Protein AF-X1B4U5-F1 (afdb_monomer_lite)

Secondary structure (DSSP, 8-state):
--GGGHHHHHHTTSS--S-EEEEEPPP-TTSEEE-TT--TTHHHHHHH-S-EEEEE-TTS----SS-EEEGGG-SEEEE---PPPP--PPPP-HHHHHHHHHHHTTPPTT-EE---SSHHHHHHHHHTTT--SBEE--S---HHHHHHHHTT-B------

Radius of gyration: 18.74 Å; chains: 1; bounding box: 43×40×47 Å

InterPro domains:
  IPR003702 Acetyl-CoA hydrolase/transferase, N-terminal [PF02550] (2-84)
  IPR037171 NagB/RpiA transferase-like [SSF100950] (2-123)
  IPR046433 Acetyl-CoA hydrolase/transferase [PTHR21432] (3-155)

pLDDT: mean 93.91, std 8.13, range [33.81, 98.81]

Structure (mmCIF, N/CA/C/O backbone):
data_AF-X1B4U5-F1
#
_entry.id   AF-X1B4U5-F1
#
loop_
_atom_site.group_PDB
_atom_site.id
_atom_site.type_symbol
_atom_site.label_atom_id
_atom_site.label_alt_id
_atom_site.label_comp_id
_atom_site.label_asym_id
_atom_site.label_entity_id
_atom_site.label_seq_id
_atom_site.pdbx_PDB_ins_code
_atom_site.Cartn_x
_atom_site.Cartn_y
_atom_site.Cartn_z
_atom_site.occupancy
_atom_site.B_iso_or_equiv
_atom_site.auth_seq_id
_atom_site.auth_comp_id
_atom_site.auth_asym_id
_atom_site.auth_atom_id
_atom_site.pdbx_PDB_model_num
ATOM 1 N N . MET A 1 1 ? -14.897 8.793 -15.140 1.00 78.38 1 MET A N 1
ATOM 2 C CA . MET A 1 1 ? -13.876 7.733 -15.172 1.00 78.38 1 MET A CA 1
ATOM 3 C C . MET A 1 1 ? -13.648 7.316 -13.740 1.00 78.38 1 MET A C 1
ATOM 5 O O . MET A 1 1 ? -13.372 8.199 -12.936 1.00 78.38 1 MET A O 1
ATOM 9 N N . LEU A 1 2 ? -13.879 6.049 -13.410 1.00 91.19 2 LEU A N 1
ATOM 10 C CA . LEU A 1 2 ? -13.572 5.515 -12.084 1.00 91.19 2 LEU A CA 1
ATOM 11 C C . LEU A 1 2 ? -12.093 5.123 -12.035 1.00 91.19 2 LEU A C 1
ATOM 13 O O . LEU A 1 2 ? -11.509 4.826 -13.077 1.00 91.19 2 LEU A O 1
ATOM 17 N N . LEU A 1 3 ? -11.492 5.108 -10.842 1.00 90.69 3 LEU A N 1
ATOM 18 C CA . LEU A 1 3 ? -10.090 4.708 -10.673 1.00 90.69 3 LEU A CA 1
ATOM 19 C C . LEU A 1 3 ? -9.853 3.284 -11.203 1.00 90.69 3 LEU A C 1
ATOM 21 O O . LEU A 1 3 ? -8.893 3.041 -11.927 1.00 90.69 3 LEU A O 1
ATOM 25 N N . SER A 1 4 ? -10.799 2.379 -10.944 1.00 92.88 4 SER A N 1
ATOM 26 C CA . SER A 1 4 ? -10.781 0.990 -11.415 1.00 92.88 4 SER A CA 1
ATOM 27 C C . SER A 1 4 ? -10.827 0.835 -12.939 1.00 92.88 4 SER A C 1
ATOM 29 O O . SER A 1 4 ? -10.466 -0.220 -13.450 1.00 92.88 4 SER A O 1
ATOM 31 N N . ASP A 1 5 ? -11.276 1.854 -13.678 1.00 92.94 5 ASP A N 1
ATOM 32 C CA . ASP A 1 5 ? -11.343 1.793 -15.142 1.00 92.94 5 ASP A CA 1
ATOM 33 C C . ASP A 1 5 ? -9.995 2.130 -15.796 1.00 92.94 5 ASP A C 1
ATOM 35 O O . ASP A 1 5 ? -9.773 1.782 -16.959 1.00 92.94 5 ASP A O 1
ATOM 39 N N . ILE A 1 6 ? -9.115 2.836 -15.070 1.00 91.94 6 ILE A N 1
ATOM 40 C CA . ILE A 1 6 ? -7.856 3.387 -15.585 1.00 91.94 6 ILE A CA 1
ATOM 41 C C . ILE A 1 6 ? -6.944 2.305 -16.183 1.00 91.94 6 ILE A C 1
ATOM 43 O O . ILE A 1 6 ? -6.544 2.485 -17.336 1.00 91.94 6 ILE A O 1
ATOM 47 N N . PRO A 1 7 ? -6.670 1.171 -15.501 1.00 91.31 7 PRO A N 1
ATOM 48 C CA . PRO A 1 7 ? -5.839 0.106 -16.069 1.00 91.31 7 PRO A CA 1
ATOM 49 C C . PRO A 1 7 ? -6.366 -0.377 -17.426 1.00 91.31 7 PRO A C 1
ATOM 51 O O . PRO A 1 7 ? -5.633 -0.439 -18.410 1.00 91.31 7 PRO A O 1
ATOM 54 N N . GLY A 1 8 ? -7.684 -0.567 -17.533 1.00 91.81 8 GLY A N 1
ATOM 55 C CA . GLY A 1 8 ? -8.311 -1.008 -18.774 1.00 91.81 8 GLY A CA 1
ATOM 56 C C . GLY A 1 8 ? -8.157 -0.020 -19.939 1.00 91.81 8 GLY A C 1
ATOM 57 O O . GLY A 1 8 ? -8.143 -0.444 -21.094 1.00 91.81 8 GLY A O 1
ATOM 58 N N . PHE A 1 9 ? -8.049 1.291 -19.688 1.00 92.44 9 PHE A N 1
ATOM 59 C CA . PHE A 1 9 ? -7.783 2.265 -20.756 1.00 92.44 9 PHE A CA 1
ATOM 60 C C . PHE A 1 9 ? -6.367 2.132 -21.326 1.00 92.44 9 PHE A C 1
ATOM 62 O O . PHE A 1 9 ? -6.186 2.306 -22.535 1.00 92.44 9 PHE A O 1
ATOM 69 N N . PHE A 1 10 ? -5.391 1.804 -20.481 1.00 90.06 10 PHE A N 1
ATOM 70 C CA . PHE A 1 10 ? -4.014 1.538 -20.887 1.00 90.06 10 PHE A CA 1
ATOM 71 C C . PHE A 1 10 ? -3.911 0.229 -21.673 1.00 90.06 10 PHE A C 1
ATOM 73 O O . PHE A 1 10 ? -3.452 0.232 -22.814 1.00 90.06 10 PHE A O 1
ATOM 80 N N . GLU A 1 11 ? -4.451 -0.862 -21.128 1.00 87.25 11 GLU A N 1
ATOM 81 C CA . GLU A 1 11 ? -4.419 -2.198 -21.744 1.00 87.25 11 GLU A CA 1
ATOM 82 C C . GLU A 1 11 ? -5.090 -2.241 -23.124 1.00 87.25 11 GLU A C 1
ATOM 84 O O . GLU A 1 11 ? -4.633 -2.926 -24.038 1.00 87.25 11 GLU A O 1
ATOM 89 N N . ARG A 1 12 ? -6.181 -1.483 -23.309 1.00 91.75 12 ARG A N 1
ATOM 90 C CA . ARG A 1 12 ? -6.897 -1.395 -24.594 1.00 91.75 12 ARG A CA 1
ATOM 91 C C . ARG A 1 12 ? -6.267 -0.409 -25.583 1.00 91.75 12 ARG A C 1
ATOM 93 O O . ARG A 1 12 ? -6.839 -0.185 -26.649 1.00 91.75 12 ARG A O 1
ATOM 100 N N . GLY A 1 13 ? -5.146 0.226 -25.234 1.00 86.06 13 GLY A N 1
ATOM 101 C CA . GLY A 1 13 ? -4.477 1.228 -26.067 1.00 86.06 13 GLY A CA 1
ATOM 102 C C . GLY A 1 13 ? -5.284 2.516 -26.267 1.00 86.06 13 GLY A C 1
ATOM 103 O O . GLY A 1 13 ? -5.018 3.277 -27.195 1.00 86.06 13 GLY A O 1
ATOM 104 N N . GLN A 1 14 ? -6.287 2.772 -25.420 1.00 91.81 14 GLN A N 1
ATOM 105 C CA . GLN A 1 14 ? -7.091 4.000 -25.467 1.00 91.81 14 GLN A CA 1
ATOM 106 C C . GLN A 1 14 ? -6.328 5.187 -24.871 1.00 91.81 14 GLN A C 1
ATOM 108 O O . GLN A 1 14 ? -6.593 6.337 -25.222 1.00 91.81 14 GLN A O 1
ATOM 113 N N . MET A 1 15 ? -5.373 4.901 -23.986 1.00 89.81 15 MET A N 1
ATOM 114 C CA . MET A 1 15 ? -4.411 5.852 -23.450 1.00 89.81 15 MET A CA 1
ATOM 115 C C . MET A 1 15 ? -3.006 5.315 -23.697 1.00 89.81 15 MET A C 1
ATOM 117 O O . MET A 1 15 ? -2.609 4.304 -23.131 1.00 89.81 15 MET A O 1
ATOM 121 N N . HIS A 1 16 ? -2.262 5.984 -24.572 1.00 91.81 16 HIS A N 1
ATOM 122 C CA . HIS A 1 16 ? -0.895 5.599 -24.889 1.00 91.81 16 HIS A CA 1
ATOM 123 C C . HIS A 1 16 ? 0.086 6.176 -23.860 1.00 91.81 16 HIS A C 1
ATOM 125 O O . HIS A 1 16 ? 0.088 7.385 -23.616 1.00 91.81 16 HIS A O 1
ATOM 131 N N . VAL A 1 17 ? 0.941 5.318 -23.300 1.00 94.50 17 VAL A N 1
ATOM 132 C CA . VAL A 1 17 ? 2.030 5.709 -22.401 1.00 94.50 17 VAL A CA 1
ATOM 133 C C . VAL A 1 17 ? 3.352 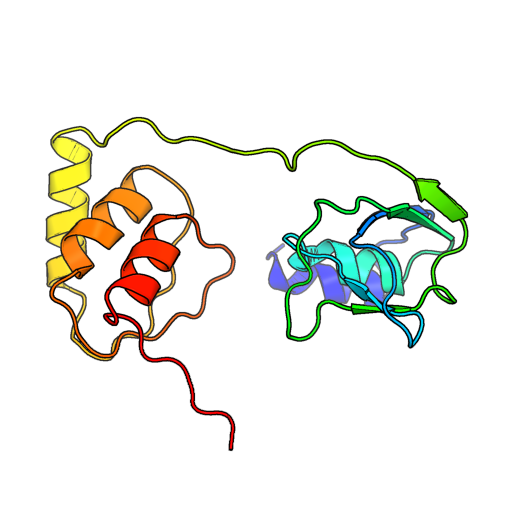5.473 -23.113 1.00 94.50 17 VAL A C 1
ATOM 135 O O . VAL A 1 17 ? 3.774 4.342 -23.322 1.00 94.50 17 VAL A O 1
ATOM 138 N N . LYS A 1 18 ? 4.038 6.559 -23.462 1.00 96.44 18 LYS A N 1
ATOM 139 C CA . LYS A 1 18 ? 5.374 6.454 -24.049 1.00 96.44 18 LYS A CA 1
ATOM 140 C C . LYS A 1 18 ? 6.437 6.113 -23.007 1.00 96.44 18 LYS A C 1
ATOM 142 O O . LYS A 1 18 ? 7.359 5.358 -23.282 1.00 96.44 18 LYS A O 1
ATOM 147 N N . THR A 1 19 ? 6.349 6.718 -21.826 1.00 97.69 19 THR A N 1
ATOM 148 C CA . THR A 1 19 ? 7.346 6.525 -20.772 1.00 97.69 19 THR A CA 1
ATOM 149 C C . THR A 1 19 ? 6.682 6.490 -19.407 1.00 97.69 19 THR A C 1
ATOM 151 O O . THR A 1 19 ? 5.917 7.398 -19.080 1.00 97.69 19 THR A O 1
ATOM 154 N N . ALA A 1 20 ? 7.003 5.469 -18.617 1.00 97.88 20 ALA A N 1
ATOM 155 C CA . ALA A 1 20 ? 6.632 5.357 -17.215 1.00 97.88 20 ALA A CA 1
ATOM 156 C C . ALA A 1 20 ? 7.823 5.750 -16.336 1.00 97.88 20 ALA A C 1
ATOM 158 O O . ALA A 1 20 ? 8.929 5.247 -16.524 1.00 97.88 20 ALA A O 1
ATOM 159 N N . LEU A 1 21 ? 7.591 6.647 -15.377 1.00 98.06 21 LEU A N 1
ATOM 160 C CA . LEU A 1 21 ? 8.553 6.971 -14.326 1.00 98.06 21 LEU A CA 1
ATOM 161 C C . LEU A 1 21 ? 8.013 6.399 -13.020 1.00 98.06 21 LEU A C 1
ATOM 163 O O . LEU A 1 21 ? 6.939 6.802 -12.576 1.00 98.06 21 LEU A O 1
ATOM 167 N N . ILE A 1 22 ? 8.739 5.455 -12.434 1.00 98.19 22 ILE A N 1
ATOM 168 C CA . ILE A 1 22 ? 8.322 4.746 -11.221 1.00 98.19 22 ILE A CA 1
ATOM 169 C C . ILE A 1 22 ? 9.425 4.806 -10.167 1.00 98.19 22 ILE A C 1
ATOM 171 O O . ILE A 1 22 ? 10.599 4.943 -10.501 1.00 98.19 22 ILE A O 1
ATOM 175 N N . GLN A 1 23 ? 9.054 4.673 -8.897 1.00 98.44 23 GLN A N 1
ATOM 176 C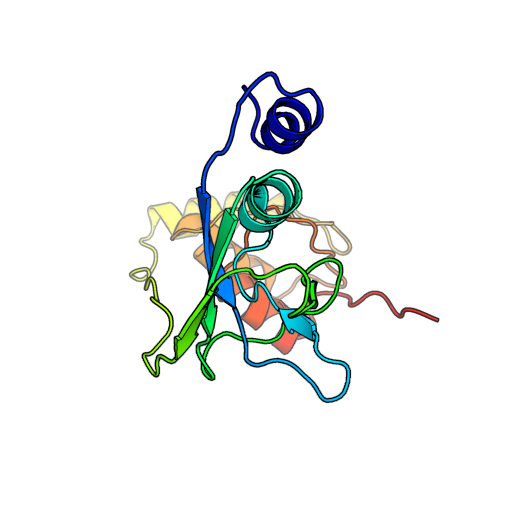 CA . GLN A 1 23 ? 9.996 4.466 -7.799 1.00 98.44 23 GLN A CA 1
ATOM 177 C C . GLN A 1 23 ? 9.767 3.069 -7.225 1.00 98.44 23 GLN A C 1
ATOM 179 O O . GLN A 1 23 ? 8.624 2.679 -6.991 1.00 98.44 23 GLN A O 1
ATOM 184 N N . VAL A 1 24 ? 10.840 2.308 -7.025 1.00 98.75 24 VAL A N 1
ATOM 185 C CA . VAL A 1 24 ? 10.779 0.904 -6.602 1.00 98.75 24 VAL A CA 1
ATOM 186 C C . VAL A 1 24 ? 11.828 0.591 -5.536 1.00 98.75 24 VAL A C 1
ATOM 188 O O . VAL A 1 24 ? 12.824 1.302 -5.384 1.00 98.75 24 VAL A O 1
ATOM 191 N N . SER A 1 25 ? 11.624 -0.501 -4.800 1.00 98.69 25 SER A N 1
ATOM 192 C CA . SER A 1 25 ? 12.655 -1.084 -3.936 1.00 98.69 25 SER A CA 1
ATOM 193 C C . SER A 1 25 ? 13.816 -1.651 -4.767 1.00 98.69 25 SER A C 1
ATOM 195 O O . SER A 1 25 ? 13.619 -1.987 -5.937 1.00 98.69 25 SER A O 1
ATOM 197 N N . PRO A 1 26 ? 14.997 -1.893 -4.169 1.00 98.62 26 PRO A N 1
ATOM 198 C CA . PRO A 1 26 ? 16.041 -2.694 -4.797 1.00 98.62 26 PRO A CA 1
ATOM 199 C C . PRO A 1 26 ? 15.531 -4.081 -5.214 1.00 98.62 26 PRO A C 1
ATOM 201 O O . PRO A 1 26 ? 14.608 -4.609 -4.569 1.00 98.62 26 PRO A O 1
ATOM 204 N N . P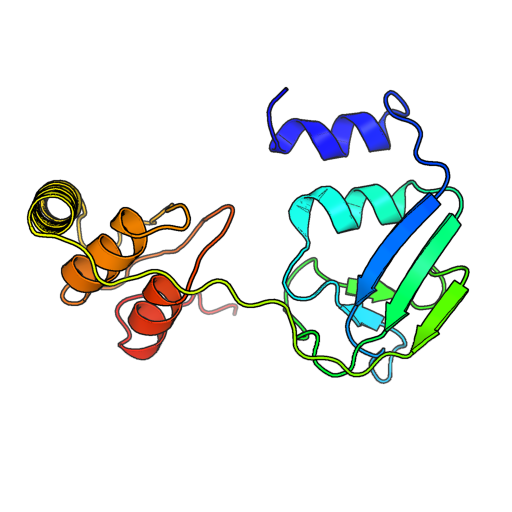RO A 1 27 ? 16.121 -4.680 -6.265 1.00 98.50 27 PRO A N 1
ATOM 205 C CA . PRO A 1 27 ? 15.780 -6.031 -6.669 1.00 98.50 27 PRO A CA 1
ATOM 206 C C . PRO A 1 27 ? 16.204 -7.037 -5.599 1.00 98.50 27 PRO A C 1
ATOM 208 O O . PRO A 1 27 ? 17.228 -6.870 -4.931 1.00 98.50 27 PRO A O 1
ATOM 211 N N . ASP A 1 28 ? 15.425 -8.102 -5.450 1.00 98.25 28 ASP A N 1
ATOM 212 C CA . ASP A 1 28 ? 15.829 -9.259 -4.657 1.00 98.25 28 ASP A CA 1
ATOM 213 C C . ASP A 1 28 ? 16.812 -10.167 -5.424 1.00 98.25 28 ASP A C 1
ATOM 215 O O . ASP A 1 28 ? 17.242 -9.876 -6.542 1.00 98.25 28 ASP A O 1
ATOM 219 N N . GLN A 1 29 ? 17.166 -11.307 -4.822 1.00 98.06 29 GLN A N 1
ATOM 220 C CA . GLN A 1 29 ? 18.062 -12.299 -5.431 1.00 98.06 29 GLN A CA 1
ATOM 221 C C . GLN A 1 29 ? 17.541 -12.898 -6.750 1.00 98.06 29 GLN A C 1
ATOM 223 O O . GLN A 1 29 ? 18.313 -13.515 -7.480 1.00 98.06 29 GLN A O 1
ATOM 228 N N . PHE A 1 30 ? 16.249 -12.744 -7.043 1.00 98.25 30 PHE A N 1
ATOM 229 C CA . PHE A 1 30 ? 15.608 -13.220 -8.264 1.00 98.25 30 PHE A CA 1
ATOM 230 C C . PHE A 1 30 ? 15.414 -12.100 -9.292 1.00 98.25 30 PHE A C 1
ATOM 232 O O . PHE A 1 30 ? 14.836 -12.353 -10.342 1.00 98.25 30 PHE A O 1
ATOM 239 N N . GLY A 1 31 ? 15.899 -10.885 -9.014 1.00 98.31 31 GLY A N 1
ATOM 240 C CA . GLY A 1 31 ? 15.807 -9.748 -9.926 1.00 98.31 31 GLY A CA 1
ATOM 241 C C . GLY A 1 31 ? 14.490 -8.974 -9.845 1.00 98.31 31 GLY A C 1
ATOM 242 O O . GLY A 1 31 ? 14.244 -8.140 -10.713 1.00 98.31 31 GLY A O 1
ATOM 243 N N . PHE A 1 32 ? 13.649 -9.210 -8.830 1.00 98.69 32 PHE A N 1
ATOM 244 C CA . PHE A 1 32 ? 12.368 -8.511 -8.683 1.00 98.69 32 PHE A CA 1
ATOM 245 C C . PHE A 1 32 ? 12.470 -7.308 -7.753 1.00 98.69 32 PHE A C 1
ATOM 247 O O . PHE A 1 32 ? 12.745 -7.454 -6.558 1.00 98.69 32 PHE A O 1
ATOM 254 N N . CYS A 1 33 ? 12.146 -6.131 -8.270 1.00 98.69 33 CYS A N 1
ATOM 255 C CA . CYS A 1 33 ? 11.865 -4.928 -7.491 1.00 98.69 33 CYS A CA 1
ATOM 256 C C . CYS A 1 33 ? 10.407 -4.938 -7.005 1.00 98.69 33 CYS A C 1
ATOM 258 O O . CYS A 1 33 ? 9.587 -5.702 -7.513 1.00 98.69 33 CYS A O 1
ATOM 260 N N . SER A 1 34 ? 10.074 -4.091 -6.029 1.00 9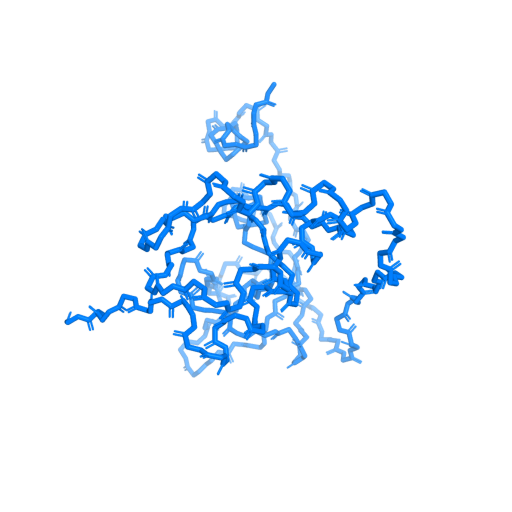8.62 34 SER A N 1
ATOM 261 C CA . SER A 1 34 ? 8.690 -3.861 -5.591 1.00 98.62 34 SER A CA 1
ATOM 262 C C . SER A 1 34 ? 8.282 -2.408 -5.804 1.00 98.62 34 SER A C 1
ATOM 264 O O . SER A 1 34 ? 9.061 -1.511 -5.492 1.00 98.62 34 SER A O 1
ATOM 266 N N . TYR A 1 35 ? 7.054 -2.174 -6.273 1.00 98.50 35 TYR A N 1
ATOM 267 C CA . TYR A 1 35 ? 6.429 -0.845 -6.349 1.00 98.50 35 TYR A CA 1
ATOM 268 C C . TYR A 1 35 ? 6.173 -0.216 -4.964 1.00 98.50 35 TYR A C 1
ATOM 270 O O . TYR A 1 35 ? 5.845 0.965 -4.855 1.00 98.50 35 TYR A O 1
ATOM 278 N N . GLY A 1 36 ? 6.312 -1.002 -3.893 1.00 97.81 36 GLY A N 1
ATOM 279 C CA . GLY A 1 36 ? 6.211 -0.544 -2.516 1.00 97.81 36 GLY A CA 1
ATOM 280 C C . GLY A 1 36 ? 4.852 0.045 -2.178 1.00 97.81 36 GLY A C 1
ATOM 281 O O . GLY A 1 36 ? 3.844 -0.659 -2.237 1.00 97.81 36 GLY A O 1
ATOM 282 N N . ILE A 1 37 ? 4.826 1.316 -1.778 1.00 96.44 37 ILE A N 1
ATOM 283 C CA . ILE A 1 37 ? 3.599 1.978 -1.311 1.00 96.44 37 ILE A CA 1
ATOM 284 C C . ILE A 1 37 ? 2.612 2.314 -2.436 1.00 96.44 37 ILE A C 1
ATOM 286 O O . ILE A 1 37 ? 1.496 2.722 -2.132 1.00 96.44 37 ILE A O 1
ATOM 290 N N . ASN A 1 38 ? 3.007 2.177 -3.710 1.00 95.62 38 ASN A N 1
ATOM 291 C CA . ASN A 1 38 ? 2.196 2.642 -4.829 1.00 95.62 38 ASN A CA 1
ATOM 292 C C . ASN A 1 38 ? 2.064 1.615 -5.958 1.00 95.62 38 ASN A C 1
ATOM 294 O O . ASN A 1 38 ? 2.834 1.630 -6.914 1.00 95.62 38 ASN A O 1
ATOM 298 N N . VAL A 1 39 ? 1.075 0.727 -5.851 1.00 96.19 39 VAL A N 1
ATOM 299 C CA . VAL A 1 39 ? 0.763 -0.267 -6.897 1.00 96.19 39 VAL A CA 1
ATOM 300 C C . VAL A 1 39 ? -0.259 0.274 -7.899 1.00 96.19 39 VAL A C 1
ATOM 302 O O . VAL A 1 39 ? -0.084 0.092 -9.101 1.00 96.19 39 VAL A O 1
ATOM 305 N N . ASP A 1 40 ? -1.286 0.949 -7.378 1.00 92.19 40 ASP A N 1
ATOM 306 C CA . ASP A 1 40 ? -2.463 1.514 -8.049 1.00 92.19 40 ASP A CA 1
ATOM 307 C C . ASP A 1 40 ? -2.451 1.556 -9.596 1.00 92.19 40 ASP A C 1
ATOM 309 O O . ASP A 1 40 ? -2.721 0.562 -10.267 1.00 92.19 40 ASP A O 1
ATOM 313 N N . ILE A 1 41 ? -2.191 2.721 -10.176 1.00 92.75 41 ILE A N 1
ATOM 314 C CA . ILE A 1 41 ? -2.007 2.962 -11.597 1.00 92.75 41 ILE A CA 1
ATOM 315 C C . ILE A 1 41 ? -0.538 2.804 -11.996 1.00 92.75 41 ILE A C 1
ATOM 317 O O . ILE A 1 41 ? -0.255 2.644 -13.180 1.00 92.75 41 ILE A O 1
ATOM 321 N N . ALA A 1 42 ? 0.400 2.856 -11.043 1.00 95.19 42 ALA A N 1
ATOM 322 C CA . ALA A 1 42 ? 1.830 2.792 -11.337 1.00 95.19 42 ALA A CA 1
ATOM 323 C C . ALA A 1 42 ? 2.220 1.486 -12.034 1.00 95.19 42 ALA A C 1
ATOM 325 O O . ALA A 1 42 ? 2.944 1.515 -13.033 1.00 95.19 42 ALA A O 1
ATOM 326 N N . LYS A 1 43 ? 1.701 0.356 -11.546 1.00 95.88 43 LYS A N 1
ATOM 327 C CA . LYS A 1 43 ? 1.947 -0.950 -12.149 1.00 95.88 43 LYS A CA 1
ATOM 328 C C . LYS A 1 43 ? 1.395 -1.059 -13.581 1.00 95.88 43 LYS A C 1
ATOM 330 O O . LYS A 1 43 ? 2.202 -1.266 -14.485 1.00 95.88 43 LYS A O 1
ATOM 335 N N . PRO A 1 44 ? 0.088 -0.858 -13.843 1.00 94.88 44 PRO A N 1
ATOM 336 C CA . PRO A 1 44 ? -0.447 -1.004 -15.198 1.00 94.88 44 PRO A CA 1
ATOM 337 C C . PRO A 1 44 ? 0.155 0.004 -16.185 1.00 94.88 44 PRO A C 1
ATOM 339 O O . PRO A 1 44 ? 0.315 -0.312 -17.358 1.00 94.88 44 PRO A O 1
ATOM 342 N N . ILE A 1 45 ? 0.540 1.205 -15.731 1.00 94.75 45 ILE A N 1
ATOM 343 C CA . ILE A 1 45 ? 1.264 2.175 -16.568 1.00 94.75 45 ILE A CA 1
ATOM 344 C C . ILE A 1 45 ? 2.643 1.640 -16.967 1.00 94.75 45 ILE A C 1
ATOM 346 O O . ILE A 1 45 ? 3.027 1.794 -18.123 1.00 94.75 45 ILE A O 1
ATOM 350 N N . ALA A 1 46 ? 3.384 1.031 -16.038 1.00 97.06 46 ALA A N 1
ATOM 351 C CA . ALA A 1 46 ? 4.689 0.446 -16.330 1.00 97.06 46 ALA A CA 1
ATOM 352 C C . ALA A 1 46 ? 4.584 -0.760 -17.280 1.00 97.06 46 ALA A C 1
ATOM 354 O O . ALA A 1 46 ? 5.406 -0.883 -18.178 1.00 97.06 46 ALA A O 1
ATOM 355 N N . GLU A 1 47 ? 3.553 -1.597 -17.139 1.00 94.81 47 GLU A N 1
ATOM 356 C CA . GLU A 1 47 ? 3.355 -2.791 -17.978 1.00 94.81 47 GLU A CA 1
ATOM 357 C C . GLU A 1 47 ? 3.039 -2.473 -19.448 1.00 94.81 47 GLU A C 1
ATOM 359 O O . GLU A 1 47 ? 3.363 -3.268 -20.330 1.00 94.81 47 GLU A O 1
ATOM 364 N N . VAL A 1 48 ? 2.408 -1.327 -19.733 1.00 95.38 48 VAL A N 1
ATOM 365 C CA . VAL A 1 48 ? 2.057 -0.936 -21.112 1.00 95.38 48 VAL A CA 1
ATOM 366 C C . VAL A 1 48 ? 3.015 0.076 -21.739 1.00 95.38 48 VAL A C 1
ATOM 368 O O . VAL A 1 48 ? 2.865 0.398 -22.922 1.00 95.38 48 VAL A O 1
ATOM 371 N N . ALA A 1 49 ? 3.922 0.661 -20.955 1.00 96.94 49 ALA A N 1
ATOM 372 C CA . ALA A 1 49 ? 4.774 1.737 -21.437 1.00 96.94 49 ALA A CA 1
ATOM 373 C C . ALA A 1 49 ? 5.792 1.228 -22.463 1.00 96.94 49 ALA A C 1
ATOM 375 O O . ALA A 1 49 ? 6.338 0.139 -22.327 1.00 96.94 49 ALA A O 1
ATOM 376 N N . GLU A 1 50 ? 6.109 2.051 -23.467 1.00 97.00 50 GLU A N 1
ATOM 377 C CA . GLU A 1 50 ? 7.210 1.734 -24.395 1.00 97.00 50 GLU A CA 1
ATOM 378 C C . GLU A 1 50 ? 8.589 1.808 -23.724 1.00 97.00 50 GLU A C 1
ATOM 380 O O . GLU A 1 50 ? 9.550 1.248 -24.245 1.00 97.00 50 GLU A O 1
ATOM 385 N N . PHE A 1 51 ? 8.698 2.563 -22.625 1.00 98.38 51 PHE A N 1
ATOM 386 C CA . PHE A 1 51 ? 9.943 2.760 -21.894 1.00 98.38 51 PHE A CA 1
ATOM 387 C C . PHE A 1 51 ? 9.678 2.959 -20.400 1.00 98.38 51 PHE A C 1
ATOM 389 O O . PHE A 1 51 ? 8.930 3.860 -20.010 1.00 98.38 51 PHE A O 1
ATOM 396 N N . VAL A 1 52 ? 10.320 2.175 -19.548 1.00 98.75 52 VAL A N 1
ATOM 397 C CA . VAL A 1 52 ? 10.194 2.241 -18.091 1.00 98.75 52 VAL A CA 1
ATOM 398 C C . VAL A 1 52 ? 11.499 2.751 -17.491 1.00 98.75 52 VAL A C 1
ATOM 400 O O . VAL A 1 52 ? 12.562 2.155 -17.661 1.00 98.75 52 VAL A O 1
ATOM 403 N N . VAL A 1 53 ? 11.420 3.860 -16.751 1.00 98.75 53 VAL A N 1
ATOM 404 C CA . VAL A 1 53 ? 12.538 4.386 -15.962 1.00 98.75 53 VAL A CA 1
ATOM 405 C C . VAL A 1 53 ? 12.227 4.239 -14.483 1.00 98.75 53 VAL A C 1
ATOM 407 O O . VAL A 1 53 ? 11.255 4.813 -13.989 1.00 98.75 53 VAL A O 1
ATOM 410 N N . ALA A 1 54 ? 13.074 3.500 -13.774 1.00 98.69 54 ALA A N 1
ATOM 411 C CA . ALA A 1 54 ? 12.914 3.262 -12.350 1.00 98.69 54 ALA A CA 1
ATOM 412 C C . ALA A 1 54 ? 13.904 4.076 -11.511 1.00 98.69 54 ALA A C 1
ATOM 414 O O . ALA A 1 54 ? 15.117 4.037 -11.709 1.00 98.69 54 ALA A O 1
ATOM 415 N N . GLU A 1 55 ? 13.399 4.773 -10.507 1.00 98.69 55 GLU A N 1
ATOM 416 C CA . GLU A 1 55 ? 14.199 5.205 -9.374 1.00 98.69 55 GLU A CA 1
ATOM 417 C C . GLU A 1 55 ? 14.244 4.077 -8.337 1.00 98.69 55 GLU A C 1
ATOM 419 O O . GLU A 1 55 ? 13.227 3.720 -7.744 1.00 98.69 55 GLU A O 1
ATOM 424 N N . ILE A 1 56 ? 15.423 3.500 -8.119 1.00 98.81 56 ILE A N 1
ATOM 425 C CA . ILE A 1 56 ? 15.629 2.429 -7.147 1.00 98.81 56 ILE A CA 1
ATOM 426 C C . ILE A 1 56 ? 16.057 3.056 -5.821 1.00 98.81 56 ILE A C 1
ATOM 428 O O . ILE A 1 56 ? 17.177 3.561 -5.702 1.00 98.81 56 ILE A O 1
ATOM 432 N N . ASN A 1 57 ? 15.175 2.981 -4.824 1.00 98.69 57 ASN A N 1
ATOM 433 C CA . ASN A 1 57 ? 15.370 3.567 -3.502 1.00 98.69 57 ASN A CA 1
ATOM 434 C C . ASN A 1 57 ? 15.344 2.467 -2.419 1.00 98.69 57 ASN A C 1
ATOM 436 O O . ASN A 1 57 ? 14.298 1.842 -2.226 1.00 98.69 57 ASN A O 1
ATOM 440 N N . PRO A 1 58 ? 16.437 2.226 -1.662 1.00 98.44 58 PRO A N 1
ATOM 441 C CA . PRO A 1 58 ? 16.481 1.217 -0.599 1.00 98.44 58 PRO A CA 1
ATOM 442 C C . PRO A 1 58 ? 15.503 1.477 0.553 1.00 98.44 58 PRO A C 1
ATOM 444 O O . PRO A 1 58 ? 15.253 0.566 1.339 1.00 98.44 58 PRO A O 1
ATOM 447 N N . LYS A 1 59 ? 14.938 2.686 0.652 1.00 98.50 59 LYS A N 1
ATOM 448 C CA . LYS A 1 59 ? 13.912 3.045 1.638 1.00 98.50 59 LYS A CA 1
ATOM 449 C C . LYS A 1 59 ? 12.480 2.811 1.150 1.00 98.50 59 LYS A C 1
ATOM 451 O O . LYS A 1 59 ? 11.560 2.910 1.957 1.00 98.50 59 LYS A O 1
ATOM 456 N N . MET A 1 60 ? 12.271 2.479 -0.129 1.00 98.38 60 MET A N 1
ATOM 457 C CA . MET A 1 60 ? 10.962 2.037 -0.614 1.00 98.38 60 MET A CA 1
ATOM 458 C C . MET A 1 60 ? 10.656 0.654 -0.019 1.00 98.38 60 MET A C 1
ATOM 460 O O . MET A 1 60 ? 11.425 -0.286 -0.259 1.00 98.38 60 MET A O 1
ATOM 464 N N . PRO A 1 61 ? 9.574 0.491 0.766 1.00 97.44 61 PRO A N 1
ATOM 465 C CA . PRO A 1 61 ? 9.253 -0.793 1.373 1.00 97.44 61 PRO A CA 1
ATOM 466 C C . PRO A 1 61 ? 8.973 -1.846 0.304 1.00 97.44 61 PRO A C 1
ATOM 468 O O . PRO A 1 61 ? 8.408 -1.555 -0.746 1.00 97.44 61 PRO A O 1
ATOM 471 N N . ARG A 1 62 ? 9.324 -3.098 0.595 1.00 98.12 62 ARG A N 1
ATOM 472 C CA . ARG A 1 62 ? 8.957 -4.240 -0.245 1.00 98.12 62 ARG A CA 1
ATOM 473 C C . ARG A 1 62 ? 7.604 -4.780 0.210 1.00 98.12 62 ARG A C 1
ATOM 475 O O . ARG A 1 62 ? 7.546 -5.607 1.118 1.00 98.12 62 ARG A O 1
ATOM 482 N N . THR A 1 63 ? 6.525 -4.288 -0.389 1.00 96.62 63 THR A N 1
ATOM 483 C CA . THR A 1 63 ? 5.166 -4.770 -0.106 1.00 96.62 63 THR A CA 1
ATOM 484 C C . THR A 1 63 ? 4.929 -6.118 -0.783 1.00 96.62 63 THR A C 1
ATOM 486 O O . THR A 1 63 ? 5.544 -6.419 -1.804 1.00 96.62 63 THR A O 1
ATOM 489 N N . LEU A 1 64 ? 4.070 -6.956 -0.201 1.00 94.81 64 LEU A N 1
ATOM 490 C CA . LEU A 1 64 ? 3.669 -8.243 -0.782 1.00 94.81 64 LEU A CA 1
ATOM 491 C C . LEU A 1 64 ? 2.461 -8.073 -1.718 1.00 94.81 64 LEU A C 1
ATOM 493 O O . LEU A 1 64 ? 1.920 -6.979 -1.862 1.00 94.81 64 LEU A O 1
ATOM 497 N N . GLY A 1 65 ? 2.011 -9.180 -2.308 1.00 94.31 65 GLY A N 1
ATOM 498 C CA . GLY A 1 65 ? 0.894 -9.197 -3.247 1.00 94.31 65 GLY A CA 1
ATOM 499 C C . GLY A 1 65 ? 1.360 -8.941 -4.673 1.00 94.31 65 GLY A C 1
ATOM 500 O O . GLY A 1 65 ? 2.467 -9.325 -5.050 1.00 94.31 65 GLY A O 1
ATOM 501 N N . ASP A 1 66 ? 0.502 -8.310 -5.470 1.00 95.88 66 ASP A N 1
ATOM 502 C CA . ASP A 1 66 ? 0.769 -8.050 -6.883 1.00 95.88 66 ASP A CA 1
ATOM 503 C C . ASP A 1 66 ? 1.562 -6.750 -7.103 1.00 95.88 66 ASP A C 1
ATOM 505 O O . ASP A 1 66 ? 1.147 -5.832 -7.806 1.00 95.88 66 ASP A O 1
ATOM 509 N N . SER A 1 67 ? 2.699 -6.650 -6.420 1.00 97.38 67 SER A N 1
ATOM 510 C CA . SER A 1 67 ? 3.467 -5.416 -6.237 1.00 97.38 67 SER A CA 1
ATOM 511 C C . SER A 1 67 ? 4.882 -5.499 -6.812 1.00 97.38 67 SER A C 1
ATOM 513 O O . SER A 1 67 ? 5.724 -4.669 -6.465 1.00 97.38 67 SER A O 1
ATOM 515 N N . PHE A 1 68 ? 5.174 -6.483 -7.666 1.00 98.31 68 PHE A N 1
ATOM 516 C CA . PHE A 1 68 ? 6.524 -6.745 -8.171 1.00 98.31 68 PHE A CA 1
ATOM 517 C C . PHE A 1 68 ? 6.687 -6.410 -9.658 1.00 98.31 68 PHE A C 1
ATOM 519 O O . PHE A 1 68 ? 5.760 -6.581 -10.445 1.00 98.31 68 PHE A O 1
ATOM 526 N N . ILE A 1 69 ? 7.900 -5.992 -10.028 1.00 98.56 69 ILE A N 1
ATOM 527 C CA . ILE A 1 69 ? 8.370 -5.795 -11.409 1.00 98.56 69 ILE A CA 1
ATOM 528 C C . ILE A 1 69 ? 9.779 -6.382 -11.540 1.00 98.56 69 ILE A C 1
ATOM 530 O O . ILE A 1 69 ? 10.611 -6.205 -10.645 1.00 98.56 69 ILE A O 1
ATOM 534 N N . HIS A 1 70 ? 10.059 -7.114 -12.619 1.00 98.62 70 HIS A N 1
ATOM 535 C CA . HIS A 1 70 ? 11.387 -7.681 -12.848 1.00 98.62 70 HIS A CA 1
ATOM 536 C C . HIS A 1 70 ? 12.320 -6.633 -13.472 1.00 98.62 70 HIS A C 1
ATOM 538 O O . HIS A 1 70 ? 11.903 -5.835 -14.304 1.00 98.62 70 HIS A O 1
ATOM 544 N N . MET A 1 71 ? 13.615 -6.669 -13.151 1.00 98.44 71 MET A N 1
ATOM 545 C CA . MET A 1 71 ? 14.619 -5.757 -13.732 1.00 98.44 71 MET A CA 1
ATOM 546 C C . MET A 1 71 ? 14.722 -5.816 -15.267 1.00 98.44 71 MET A C 1
ATOM 548 O O . MET A 1 71 ? 15.267 -4.901 -15.871 1.00 98.44 71 MET A O 1
ATOM 552 N N . ASN A 1 72 ? 14.215 -6.880 -15.898 1.00 98.38 72 ASN A N 1
ATOM 553 C CA . ASN A 1 72 ? 14.173 -7.006 -17.363 1.00 98.38 72 ASN A CA 1
ATOM 554 C C . ASN A 1 72 ? 13.072 -6.146 -17.998 1.00 98.38 72 ASN A C 1
ATOM 556 O O . ASN A 1 72 ? 13.158 -5.870 -19.188 1.00 98.38 72 ASN A O 1
ATOM 560 N N . ASP A 1 73 ? 12.075 -5.737 -17.213 1.00 98.44 73 ASP A N 1
ATOM 561 C CA . ASP A 1 73 ? 10.966 -4.881 -17.643 1.00 98.44 73 ASP A CA 1
ATOM 562 C C . ASP A 1 73 ? 11.247 -3.398 -17.309 1.00 98.44 73 ASP A C 1
ATOM 564 O O . ASP A 1 73 ? 10.352 -2.558 -17.334 1.00 98.44 73 ASP A O 1
ATOM 568 N N . ILE A 1 74 ? 12.497 -3.073 -16.950 1.00 98.69 74 ILE A N 1
ATOM 569 C CA . ILE A 1 74 ? 12.976 -1.722 -16.640 1.00 98.69 74 ILE A CA 1
ATOM 570 C C . ILE A 1 74 ? 14.074 -1.360 -17.642 1.00 98.69 74 ILE A C 1
ATOM 572 O O . ILE A 1 74 ? 15.166 -1.929 -17.615 1.00 98.69 74 ILE A O 1
ATOM 576 N N . ASP A 1 75 ? 13.817 -0.376 -18.500 1.00 98.81 75 ASP A N 1
ATOM 577 C CA . ASP A 1 75 ? 14.751 0.017 -19.559 1.00 98.81 75 ASP A CA 1
ATOM 578 C C . ASP A 1 75 ? 15.917 0.879 -19.062 1.00 98.81 75 ASP A C 1
ATOM 580 O O . ASP A 1 75 ? 17.025 0.835 -19.605 1.00 98.81 75 ASP A O 1
ATOM 584 N N . ALA A 1 76 ? 15.681 1.695 -18.036 1.00 98.69 76 ALA A N 1
ATOM 585 C CA . ALA A 1 76 ? 16.707 2.514 -17.405 1.00 98.69 76 ALA A CA 1
ATOM 586 C C . ALA A 1 76 ? 16.421 2.699 -15.917 1.00 98.69 76 ALA A C 1
ATOM 588 O O . ALA A 1 76 ? 15.274 2.674 -15.479 1.00 98.69 76 ALA A O 1
ATOM 589 N N . TYR A 1 77 ? 17.463 2.941 -15.125 1.00 98.62 77 TYR A N 1
ATOM 590 C CA . TYR A 1 77 ? 17.277 3.232 -13.711 1.00 98.62 77 TYR A CA 1
ATOM 591 C C . TYR A 1 77 ? 18.286 4.233 -13.166 1.00 98.62 77 TYR A C 1
ATOM 593 O O . TYR A 1 77 ? 19.388 4.407 -13.691 1.00 98.62 77 TYR A O 1
ATOM 601 N N . ILE A 1 78 ? 17.893 4.869 -12.069 1.00 98.62 78 ILE A N 1
ATOM 602 C CA . ILE A 1 78 ? 18.766 5.662 -11.209 1.00 98.62 78 ILE A CA 1
ATOM 603 C C . ILE A 1 78 ? 18.738 5.077 -9.800 1.00 98.62 78 ILE A C 1
ATOM 605 O O . ILE A 1 78 ? 17.743 4.489 -9.386 1.00 98.62 78 ILE A O 1
ATOM 609 N N . LEU A 1 79 ? 19.834 5.235 -9.063 1.00 98.62 79 LEU A N 1
ATOM 610 C CA . LEU A 1 79 ? 19.883 4.894 -7.644 1.00 98.62 79 LEU A CA 1
ATOM 611 C C . LEU A 1 79 ? 19.658 6.164 -6.830 1.00 98.62 79 LEU A C 1
ATOM 613 O O . LEU A 1 79 ? 20.286 7.190 -7.106 1.00 98.62 79 LEU A O 1
ATOM 617 N N . SER A 1 80 ? 18.802 6.085 -5.821 1.00 97.31 80 SER A N 1
ATOM 618 C CA . SER A 1 80 ? 18.573 7.159 -4.859 1.00 97.31 80 SER A CA 1
ATOM 619 C C . SER A 1 80 ? 18.645 6.625 -3.429 1.00 97.31 80 SER A C 1
ATOM 621 O O . SER A 1 80 ? 18.662 5.419 -3.199 1.00 97.31 80 SER A O 1
ATOM 623 N N . ASP A 1 81 ? 18.742 7.536 -2.464 1.00 97.62 81 ASP A N 1
ATOM 624 C CA . ASP A 1 81 ? 18.643 7.233 -1.035 1.00 97.62 81 ASP A CA 1
ATOM 625 C C . ASP A 1 81 ? 18.044 8.452 -0.334 1.00 97.62 81 ASP A C 1
ATOM 627 O O . ASP A 1 81 ? 18.744 9.362 0.120 1.00 97.62 81 ASP A O 1
ATOM 631 N N . HIS A 1 82 ? 16.718 8.511 -0.322 1.00 97.62 82 HIS A N 1
ATOM 632 C CA . HIS A 1 82 ? 15.978 9.538 0.396 1.00 97.62 82 HIS A CA 1
ATOM 633 C C . HIS A 1 82 ? 14.750 8.930 1.059 1.00 97.62 82 HIS A C 1
ATOM 635 O O . HIS A 1 82 ? 14.218 7.914 0.608 1.00 97.62 82 HIS A O 1
ATOM 641 N N . ASP A 1 83 ? 14.308 9.551 2.147 1.00 98.06 83 ASP A N 1
ATOM 642 C CA . ASP A 1 83 ? 13.124 9.091 2.865 1.00 98.06 83 ASP A CA 1
ATOM 643 C C . ASP A 1 83 ? 11.886 9.177 1.967 1.00 98.06 83 ASP A C 1
ATOM 645 O O . ASP A 1 83 ? 11.757 10.088 1.138 1.00 98.06 83 ASP A O 1
ATOM 649 N N . ILE A 1 84 ? 10.987 8.207 2.123 1.00 96.94 84 ILE A N 1
ATOM 650 C CA . ILE A 1 84 ? 9.684 8.224 1.463 1.00 96.94 84 ILE A CA 1
ATOM 651 C C . IL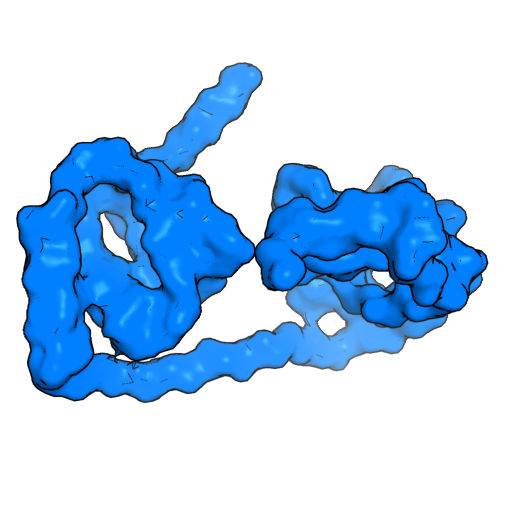E A 1 84 ? 8.882 9.409 2.005 1.00 96.94 84 ILE A C 1
ATOM 653 O O . ILE A 1 84 ? 8.955 9.736 3.189 1.00 96.94 84 ILE A O 1
ATOM 657 N N . ILE A 1 85 ? 8.143 10.085 1.125 1.00 94.88 85 ILE A N 1
ATOM 658 C CA . ILE A 1 85 ? 7.371 11.268 1.505 1.00 94.88 85 ILE A CA 1
ATOM 659 C C . ILE A 1 85 ? 6.272 10.855 2.487 1.00 94.88 85 ILE A C 1
ATOM 661 O O . ILE A 1 85 ? 5.393 10.064 2.154 1.00 94.88 85 ILE A O 1
ATOM 665 N N . GLU A 1 86 ? 6.306 11.441 3.679 1.00 92.31 86 GLU A N 1
ATOM 666 C CA . GLU A 1 86 ? 5.285 11.249 4.705 1.00 92.31 86 GLU A CA 1
ATOM 667 C C . GLU A 1 86 ? 4.274 12.397 4.701 1.00 92.31 86 GLU A C 1
ATOM 669 O O . GLU A 1 86 ? 4.628 13.569 4.537 1.00 92.31 86 GLU A O 1
ATOM 674 N N . PHE A 1 87 ? 3.013 12.071 4.983 1.00 89.69 87 PHE A N 1
ATOM 675 C CA . PHE A 1 87 ? 1.984 13.058 5.283 1.00 89.69 87 PHE A CA 1
ATOM 676 C C . PHE A 1 87 ? 1.495 12.878 6.719 1.00 89.69 87 PHE A C 1
ATOM 678 O O . PHE A 1 87 ? 0.992 11.818 7.081 1.00 89.69 87 PHE A O 1
ATOM 685 N N . LYS A 1 88 ? 1.608 13.929 7.538 1.00 88.19 88 LYS A N 1
ATOM 686 C CA . LYS A 1 88 ? 1.168 13.911 8.941 1.00 88.19 88 LYS A CA 1
ATOM 687 C C . LYS A 1 88 ? -0.120 14.703 9.098 1.00 88.19 88 LYS A C 1
ATOM 689 O O . LYS A 1 88 ? -0.220 15.841 8.645 1.00 88.19 88 LYS A O 1
ATOM 694 N N . TYR A 1 89 ? -1.098 14.100 9.764 1.00 86.94 89 TYR A N 1
ATOM 695 C CA . TYR A 1 89 ? -2.367 14.748 10.078 1.00 86.94 89 TYR A CA 1
ATOM 696 C C . TYR A 1 89 ? -2.319 15.370 11.472 1.00 86.94 89 TYR A C 1
ATOM 698 O O . TYR A 1 89 ? -1.889 14.722 12.424 1.00 86.94 89 TYR A O 1
ATOM 706 N N . ASP A 1 90 ? -2.812 16.604 11.615 1.00 89.19 90 ASP A N 1
ATOM 707 C CA . ASP A 1 90 ? -3.020 17.160 12.956 1.00 89.19 90 ASP A CA 1
ATOM 708 C C . ASP A 1 90 ? -4.086 16.354 13.719 1.00 89.19 90 ASP A C 1
ATOM 710 O O . ASP A 1 90 ? -4.982 15.771 13.090 1.00 89.19 90 ASP A O 1
ATOM 714 N N . PRO A 1 91 ? -4.077 16.414 15.062 1.00 89.31 91 PRO A N 1
ATOM 715 C CA . PRO A 1 91 ? -5.107 15.799 15.888 1.00 89.31 91 PRO A CA 1
ATOM 716 C C . PRO A 1 91 ? -6.539 16.225 15.503 1.00 89.31 91 PRO A C 1
ATOM 718 O O . PRO A 1 91 ? -6.760 17.372 15.091 1.00 89.31 91 PRO A O 1
ATOM 721 N N . PRO A 1 92 ? -7.534 15.331 15.659 1.00 93.38 92 PRO A N 1
ATOM 722 C CA . PRO A 1 92 ? -8.924 15.640 15.354 1.00 93.38 92 PRO A CA 1
ATOM 723 C C . PRO A 1 92 ? -9.521 16.627 16.365 1.00 93.38 92 PRO A C 1
ATOM 725 O O . PRO A 1 92 ? -9.290 16.529 17.574 1.00 93.38 92 PRO A O 1
ATOM 728 N N . ASP A 1 93 ? -10.347 17.548 15.870 1.00 96.44 93 ASP A N 1
ATOM 729 C CA . ASP A 1 93 ? -11.164 18.420 16.713 1.00 96.44 93 ASP A CA 1
ATOM 730 C C . ASP A 1 93 ? -12.423 17.702 17.239 1.00 96.44 93 ASP A C 1
ATOM 732 O O . ASP A 1 93 ? -12.703 16.542 16.924 1.00 96.44 93 ASP A O 1
ATOM 736 N N . GLU A 1 94 ? -13.211 18.400 18.057 1.00 97.69 94 GLU A N 1
ATOM 737 C CA . GLU A 1 94 ? -14.427 17.841 18.659 1.00 97.69 94 GLU A CA 1
ATOM 738 C C . GLU A 1 94 ? -15.516 17.481 17.641 1.00 97.69 94 GLU A C 1
ATOM 740 O O . GLU A 1 94 ? -16.330 16.592 17.899 1.00 97.69 94 GLU A O 1
ATOM 745 N N . SER A 1 95 ? -15.553 18.141 16.482 1.00 97.94 95 SER A N 1
ATOM 746 C CA . SER A 1 95 ? -16.514 17.814 15.427 1.00 97.94 95 SER A CA 1
ATOM 747 C C . SER A 1 95 ? -16.128 16.500 14.755 1.00 97.94 95 SER A C 1
ATOM 749 O O . SER A 1 95 ? -16.973 15.624 14.581 1.00 97.94 95 SER A O 1
ATOM 751 N N . ILE A 1 96 ? -14.840 16.328 14.452 1.00 97.62 96 ILE A N 1
ATOM 752 C CA . ILE A 1 96 ? -14.293 15.111 13.851 1.00 97.62 96 ILE A CA 1
ATOM 753 C C . ILE A 1 96 ? -14.474 13.913 14.786 1.00 97.62 96 ILE A C 1
ATOM 755 O O . ILE A 1 96 ? -14.956 12.871 14.345 1.00 97.62 96 ILE A O 1
ATOM 759 N N . LYS A 1 97 ? -14.182 14.066 16.084 1.00 97.19 97 LYS A N 1
ATOM 760 C CA . LYS A 1 97 ? -14.408 13.002 17.079 1.00 97.19 97 LYS A CA 1
ATOM 761 C C . LYS A 1 97 ? -15.876 12.580 17.153 1.00 97.19 97 LYS A C 1
ATOM 763 O O . LYS A 1 97 ? -16.178 11.397 17.257 1.00 97.19 97 LYS A O 1
ATOM 768 N N . LYS A 1 98 ? -16.814 13.532 17.076 1.00 98.12 98 LYS A N 1
ATOM 769 C CA . LYS A 1 98 ? -18.252 13.211 17.052 1.00 98.12 98 LYS A CA 1
ATOM 770 C C . LYS A 1 98 ? -18.638 12.426 15.803 1.00 98.12 98 LYS A C 1
ATOM 772 O O . LYS A 1 98 ? -19.377 11.456 15.921 1.00 98.12 98 LYS A O 1
ATOM 777 N N . ILE A 1 99 ? -18.133 12.820 14.631 1.00 98.12 99 ILE A N 1
ATOM 778 C CA . ILE A 1 99 ? -18.359 12.080 13.380 1.00 98.12 99 ILE A CA 1
ATOM 779 C C . ILE A 1 99 ? -17.830 10.649 13.517 1.00 98.12 99 ILE A C 1
ATOM 781 O O . ILE A 1 99 ? -18.575 9.712 13.246 1.00 98.12 99 ILE A O 1
ATOM 785 N N . ALA A 1 100 ? -16.595 10.483 13.999 1.00 97.25 100 ALA A N 1
ATOM 786 C CA . ALA A 1 100 ? -15.982 9.176 14.222 1.00 97.25 100 ALA A CA 1
ATOM 787 C C . ALA A 1 100 ? -16.848 8.281 15.123 1.00 97.25 100 ALA A C 1
ATOM 789 O O . ALA A 1 100 ? -17.160 7.160 14.739 1.00 97.25 100 ALA A O 1
ATOM 790 N N . LYS A 1 101 ? -17.343 8.807 16.252 1.00 97.75 101 LYS A N 1
ATOM 791 C CA . LYS A 1 101 ? -18.243 8.075 17.161 1.00 97.75 101 LYS A CA 1
ATOM 792 C C . LYS A 1 101 ? -19.546 7.639 16.511 1.00 97.75 101 LYS A C 1
ATOM 794 O O . LYS A 1 101 ? -19.991 6.512 16.716 1.00 97.75 101 LYS A O 1
ATOM 799 N N . TYR A 1 102 ? -20.172 8.522 15.734 1.00 98.19 102 TYR A N 1
ATOM 800 C CA . TYR A 1 102 ? -21.399 8.159 15.032 1.00 98.19 102 TYR A CA 1
ATOM 801 C C . TYR A 1 102 ? -21.145 7.058 14.005 1.00 98.19 102 TYR A C 1
ATOM 803 O O . TYR A 1 102 ? -21.904 6.096 13.962 1.00 98.19 102 TYR A O 1
ATOM 811 N N . VAL A 1 103 ? -20.065 7.153 13.229 1.00 97.56 103 VAL A N 1
ATOM 812 C CA . VAL A 1 103 ? -19.716 6.120 12.246 1.00 97.56 103 VAL A CA 1
ATOM 813 C C . VAL A 1 103 ? -19.350 4.799 12.930 1.00 97.56 103 VAL A C 1
ATOM 815 O O . VAL A 1 103 ? -19.867 3.761 12.531 1.00 97.56 103 VAL A O 1
ATOM 818 N N . ALA A 1 104 ? -18.552 4.823 14.001 1.00 97.56 104 ALA A N 1
ATOM 819 C CA . ALA A 1 104 ? -18.171 3.631 14.764 1.00 97.56 104 ALA A CA 1
ATOM 820 C C . ALA A 1 104 ? -19.387 2.874 15.325 1.00 97.56 104 ALA A C 1
ATOM 822 O O . ALA A 1 104 ? -19.382 1.647 15.376 1.00 97.56 104 ALA A O 1
ATOM 823 N N . SER A 1 105 ? -20.461 3.589 15.687 1.00 97.69 105 SER A N 1
ATOM 824 C CA . SER A 1 105 ? -21.712 2.970 16.157 1.00 97.69 105 SER A CA 1
ATOM 825 C C . SER A 1 105 ? -22.455 2.156 15.090 1.00 97.69 105 SER A C 1
ATOM 827 O O . SER A 1 105 ? -23.308 1.345 15.440 1.00 97.69 105 SER A O 1
ATOM 829 N N . LEU A 1 106 ? -22.127 2.358 13.810 1.00 97.81 106 LEU A N 1
ATOM 830 C CA . LEU A 1 106 ? -22.687 1.621 12.674 1.00 97.81 106 LEU A CA 1
ATOM 831 C C . LEU A 1 106 ? -21.820 0.427 12.258 1.00 97.81 106 LEU A C 1
ATOM 833 O O . LEU A 1 106 ? -22.240 -0.352 11.408 1.00 97.81 106 LEU A O 1
ATOM 837 N N . ILE A 1 107 ? -20.608 0.313 12.802 1.00 97.88 107 ILE A N 1
ATOM 838 C CA . ILE A 1 107 ? -19.656 -0.742 12.457 1.00 97.88 107 ILE A CA 1
ATOM 839 C C . ILE A 1 107 ? -19.773 -1.841 13.505 1.00 97.88 107 ILE A C 1
ATOM 841 O O . ILE A 1 107 ? -19.640 -1.595 14.704 1.00 97.88 107 ILE A O 1
ATOM 845 N N . GLU A 1 108 ? -20.031 -3.061 13.062 1.00 97.81 108 GLU A N 1
ATOM 846 C CA . GLU A 1 108 ? -20.118 -4.245 13.917 1.00 97.81 108 GLU A CA 1
ATOM 847 C C . GLU A 1 108 ? -18.756 -4.951 13.986 1.00 97.81 108 GLU A C 1
ATOM 849 O O . GLU A 1 108 ? -17.877 -4.693 13.157 1.00 97.81 108 GLU A O 1
ATOM 854 N N . ASP A 1 109 ? -18.572 -5.834 14.970 1.00 97.25 109 ASP A N 1
ATOM 855 C CA . ASP A 1 109 ? -17.438 -6.769 14.948 1.00 97.25 109 ASP A CA 1
ATOM 856 C C . ASP A 1 109 ? -17.474 -7.581 13.639 1.00 97.25 109 ASP A C 1
ATOM 858 O O . ASP A 1 109 ? -18.531 -7.736 13.028 1.00 97.25 109 ASP A O 1
ATOM 862 N N . GLU A 1 110 ? -16.320 -8.060 13.176 1.00 96.19 110 GLU A N 1
ATOM 863 C CA . GLU A 1 110 ? -16.169 -8.826 11.925 1.00 96.19 110 GLU A CA 1
ATOM 864 C C . GLU A 1 110 ? -16.480 -8.051 10.624 1.00 96.19 110 GLU A C 1
ATOM 866 O O . GLU A 1 110 ? -16.397 -8.601 9.522 1.00 96.19 110 GLU A O 1
ATOM 871 N N . SER A 1 111 ? -16.784 -6.750 10.706 1.00 96.75 111 SER A N 1
ATOM 872 C CA . SER A 1 111 ? -16.975 -5.908 9.519 1.00 96.75 111 SER A CA 1
ATOM 873 C C . SER A 1 111 ? -15.692 -5.809 8.685 1.00 96.75 111 SER A C 1
ATOM 875 O O . SER A 1 111 ? -14.599 -5.634 9.222 1.00 96.75 111 SER A O 1
ATOM 877 N N . THR A 1 112 ? -15.817 -5.829 7.353 1.00 96.19 112 THR A N 1
ATOM 878 C CA . THR A 1 112 ? -14.717 -5.449 6.449 1.00 96.19 112 THR A CA 1
ATOM 879 C C . THR A 1 112 ? -14.780 -3.953 6.171 1.00 96.19 112 THR A C 1
ATOM 881 O O . THR A 1 112 ? -15.734 -3.477 5.555 1.00 96.19 112 THR A O 1
ATOM 884 N N . ILE A 1 113 ? -13.775 -3.209 6.629 1.00 95.19 113 ILE A N 1
ATOM 885 C CA . ILE A 1 113 ? -13.745 -1.752 6.531 1.00 95.19 113 ILE A CA 1
ATOM 886 C C . ILE A 1 113 ? -12.980 -1.279 5.291 1.00 95.19 113 ILE A C 1
ATOM 888 O O . ILE A 1 113 ? -11.912 -1.790 4.941 1.00 95.19 113 ILE A O 1
ATOM 892 N N . GLN A 1 114 ? -13.547 -0.255 4.656 1.00 94.88 114 GLN A N 1
ATOM 893 C CA . GLN A 1 114 ? -12.913 0.572 3.639 1.00 94.88 114 GLN A CA 1
ATOM 894 C C . GLN A 1 114 ? -12.926 2.007 4.153 1.00 94.88 114 GLN A C 1
ATOM 896 O O . GLN A 1 114 ? -13.974 2.526 4.540 1.00 94.88 114 GLN A O 1
ATOM 901 N N . MET A 1 115 ? -11.760 2.644 4.185 1.00 92.00 115 MET A N 1
ATOM 902 C CA . MET A 1 115 ? -11.606 4.000 4.697 1.00 92.00 115 MET A CA 1
ATOM 903 C C . MET A 1 115 ? -10.587 4.757 3.854 1.00 92.00 115 MET A C 1
ATOM 905 O O . MET A 1 115 ? -9.622 4.178 3.370 1.00 92.00 115 MET A O 1
ATOM 909 N N . GLY A 1 116 ? -10.804 6.057 3.671 1.00 90.06 116 GLY A N 1
ATOM 910 C CA . GLY A 1 116 ? -9.804 6.925 3.051 1.00 90.06 116 GLY A CA 1
ATOM 911 C C . GLY A 1 116 ? -8.691 7.318 4.025 1.00 90.06 116 GLY A C 1
ATOM 912 O O . GLY A 1 116 ? -8.615 6.833 5.151 1.00 90.06 116 GLY A O 1
ATOM 913 N N . ILE A 1 117 ? -7.880 8.285 3.612 1.00 90.38 117 ILE A N 1
ATOM 914 C CA . ILE A 1 117 ? -6.903 8.969 4.467 1.00 90.38 117 ILE A CA 1
ATOM 915 C C . ILE A 1 117 ? -7.496 10.267 5.029 1.00 90.38 117 ILE A C 1
ATOM 917 O O . ILE A 1 117 ? -8.384 10.872 4.423 1.00 90.38 117 ILE A O 1
ATOM 921 N N . GLY A 1 118 ? -7.023 10.727 6.188 1.00 90.69 118 GLY A N 1
ATOM 922 C CA . GLY A 1 118 ? -7.470 11.999 6.757 1.00 90.69 118 GLY A CA 1
ATOM 923 C C . GLY A 1 118 ? -7.732 11.982 8.253 1.00 90.69 118 GLY A C 1
ATOM 924 O O . GLY A 1 118 ? -7.708 10.947 8.914 1.00 90.69 118 GLY A O 1
ATOM 925 N N . LYS A 1 119 ? -8.092 13.159 8.779 1.00 93.12 119 LYS A N 1
ATOM 926 C CA . LYS A 1 119 ? -8.423 13.328 10.201 1.00 93.12 119 LYS A CA 1
ATOM 927 C C . LYS A 1 119 ? -9.641 12.501 10.631 1.00 93.12 119 LYS A C 1
ATOM 929 O O . LYS A 1 119 ? -9.639 11.976 11.736 1.00 93.12 119 LYS A O 1
ATOM 934 N N . ILE A 1 120 ? -10.668 12.383 9.779 1.00 93.75 120 ILE A N 1
ATOM 935 C CA . ILE A 1 120 ? -11.865 11.581 10.090 1.00 93.75 120 ILE A CA 1
ATOM 936 C C . ILE A 1 120 ? -11.532 10.082 10.106 1.00 93.75 120 ILE A C 1
ATOM 938 O O . ILE A 1 120 ? -11.815 9.464 11.128 1.00 93.75 120 ILE A O 1
ATOM 942 N N . PRO A 1 121 ? -10.901 9.494 9.067 1.00 93.88 121 PRO A N 1
ATOM 943 C CA . PRO A 1 121 ? -10.483 8.096 9.120 1.00 93.88 121 PRO A CA 1
ATOM 944 C C . PRO A 1 121 ? -9.563 7.765 10.298 1.00 93.88 121 PRO A C 1
ATOM 946 O O . PRO A 1 121 ? -9.811 6.798 11.007 1.00 93.88 121 PRO A O 1
ATOM 949 N N . ASN A 1 122 ? -8.565 8.605 10.580 1.00 92.56 122 ASN A N 1
ATOM 950 C CA . ASN A 1 122 ? -7.673 8.372 11.718 1.00 92.56 122 ASN A CA 1
ATOM 951 C C . ASN A 1 122 ? -8.418 8.446 13.061 1.00 92.56 122 ASN A C 1
ATOM 953 O O . ASN A 1 122 ? -8.166 7.638 13.947 1.00 92.56 122 ASN A O 1
ATOM 957 N N . ALA A 1 123 ? -9.368 9.376 13.219 1.00 94.75 123 ALA A N 1
ATOM 958 C CA . ALA A 1 123 ? -10.205 9.426 14.417 1.00 94.75 123 ALA A CA 1
ATOM 959 C C . ALA A 1 123 ? -11.148 8.219 14.522 1.00 94.75 123 ALA A C 1
ATOM 961 O O . ALA A 1 123 ? -11.387 7.730 15.620 1.00 94.75 123 ALA A O 1
ATOM 962 N N . LEU A 1 124 ? -11.674 7.734 13.393 1.00 95.94 124 LEU A N 1
ATOM 963 C CA . LEU A 1 124 ? -12.504 6.536 13.357 1.00 95.94 124 LEU A CA 1
ATOM 964 C C . LEU A 1 124 ? -11.710 5.302 13.791 1.00 95.94 124 LEU A C 1
ATOM 966 O O . LEU A 1 124 ? -12.229 4.532 14.584 1.00 95.94 124 LEU A O 1
ATOM 970 N N . ALA A 1 125 ? -10.458 5.150 13.354 1.00 94.19 125 ALA A N 1
ATOM 971 C CA . ALA A 1 125 ? -9.614 4.034 13.778 1.00 94.19 125 ALA A CA 1
ATOM 972 C C . ALA A 1 125 ? -9.476 3.947 15.311 1.00 94.19 125 ALA A C 1
ATOM 974 O O . ALA A 1 125 ? -9.603 2.862 15.865 1.00 94.19 125 ALA A O 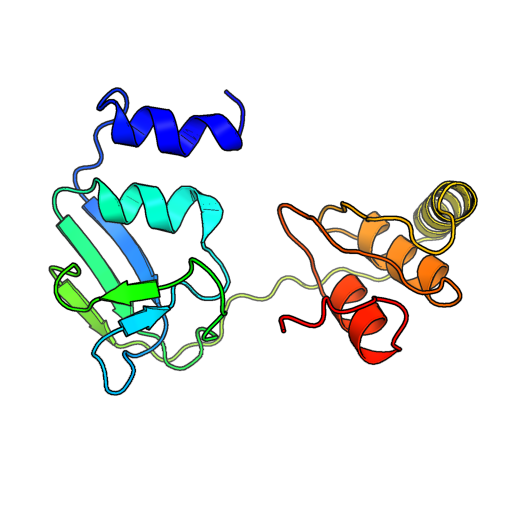1
ATOM 975 N N . ILE A 1 126 ? -9.337 5.088 16.000 1.00 94.06 126 ILE A N 1
ATOM 976 C CA . ILE A 1 126 ? -9.295 5.147 17.474 1.00 94.06 126 ILE A CA 1
ATOM 977 C C . ILE A 1 126 ? -10.609 4.641 18.094 1.00 94.06 126 ILE A C 1
ATOM 979 O O . ILE A 1 126 ? -10.601 3.898 19.069 1.00 94.06 126 ILE A O 1
ATOM 983 N N . GLU A 1 127 ? -11.757 5.024 17.534 1.00 96.31 127 GLU A N 1
ATOM 984 C CA . GLU A 1 127 ? -13.071 4.586 18.034 1.00 96.31 127 GLU A CA 1
ATOM 985 C C . GLU A 1 127 ? -13.382 3.113 17.689 1.00 96.31 127 GLU A C 1
ATOM 987 O O . GLU A 1 127 ? -14.342 2.545 18.211 1.00 96.31 127 GLU A O 1
ATOM 992 N N . LEU A 1 128 ? -12.587 2.487 16.812 1.00 96.62 128 LEU A N 1
ATOM 993 C CA . LEU A 1 128 ? -12.695 1.074 16.443 1.00 96.62 128 LEU A CA 1
ATOM 994 C C . LEU A 1 128 ? -11.750 0.165 17.244 1.00 96.62 128 LEU A C 1
ATOM 996 O O . LEU A 1 128 ? -11.780 -1.042 17.036 1.00 96.62 128 LEU A O 1
ATOM 1000 N N . GLU A 1 129 ? -10.949 0.697 18.172 1.00 94.88 129 GLU A N 1
ATOM 1001 C CA . GLU A 1 129 ? -9.971 -0.090 18.944 1.00 94.88 129 GLU A CA 1
ATOM 1002 C C . GLU A 1 129 ? -10.591 -1.231 19.762 1.00 94.88 129 GLU A C 1
ATOM 1004 O O . GLU A 1 129 ? -9.945 -2.253 19.976 1.00 94.88 129 GLU A O 1
ATOM 1009 N N . ASP A 1 130 ? -11.844 -1.073 20.193 1.00 93.31 130 ASP A N 1
ATOM 1010 C CA . ASP A 1 130 ? -12.574 -2.089 20.959 1.00 93.31 130 ASP A CA 1
ATOM 1011 C C . ASP A 1 130 ? -13.303 -3.118 20.070 1.00 93.31 130 ASP A C 1
ATOM 1013 O O . ASP A 1 130 ? -13.908 -4.063 20.590 1.00 93.31 130 ASP A O 1
ATOM 1017 N N . LYS A 1 131 ? -13.288 -2.938 18.740 1.00 95.44 131 LYS A N 1
ATOM 1018 C CA . LYS A 1 131 ? -13.906 -3.868 17.786 1.00 95.44 131 LYS A CA 1
ATOM 1019 C C . LYS A 1 131 ? -13.030 -5.088 17.565 1.00 95.44 131 LYS A C 1
ATOM 1021 O O . LYS A 1 131 ? -11.806 -5.032 17.672 1.00 95.44 131 LYS A O 1
ATOM 1026 N N . LYS A 1 132 ? -13.676 -6.201 17.233 1.00 94.31 132 LYS A N 1
ATOM 1027 C CA . LYS A 1 132 ? -13.008 -7.492 17.063 1.00 94.31 132 LYS A CA 1
ATOM 1028 C C . LYS A 1 132 ? -13.099 -7.990 15.640 1.00 94.31 132 LYS A C 1
ATOM 1030 O O . LYS A 1 132 ? -14.107 -7.792 14.965 1.00 94.31 132 LYS A O 1
ATOM 1035 N N . ASP A 1 133 ? -12.044 -8.688 15.240 1.00 95.50 133 ASP A N 1
ATOM 1036 C CA . ASP A 1 133 ? -11.983 -9.469 14.012 1.00 95.50 133 ASP A CA 1
ATOM 1037 C C . ASP A 1 133 ? -12.324 -8.678 12.736 1.00 95.50 133 ASP A C 1
ATOM 1039 O O . ASP A 1 133 ? -12.814 -9.243 11.760 1.00 95.50 133 ASP A O 1
ATOM 1043 N N . LEU A 1 134 ? -12.045 -7.370 12.718 1.00 96.88 134 LEU A N 1
ATOM 1044 C CA . LEU A 1 134 ? -12.296 -6.528 11.551 1.00 96.88 134 LEU A CA 1
ATOM 1045 C C . LEU A 1 134 ? -11.468 -7.006 10.350 1.00 96.88 134 LEU A C 1
ATOM 1047 O O . LEU A 1 134 ? -10.304 -7.377 10.485 1.00 96.88 134 LEU A O 1
ATOM 1051 N N . GLY A 1 135 ? -12.051 -6.955 9.156 1.00 96.25 135 GLY A N 1
ATOM 1052 C CA . GLY A 1 135 ? -11.327 -7.116 7.894 1.00 96.25 135 GLY A CA 1
ATOM 1053 C C . GLY A 1 135 ? -10.953 -5.762 7.295 1.00 96.25 135 GLY A C 1
ATOM 1054 O O . GLY A 1 135 ? -11.610 -4.763 7.573 1.00 96.25 135 GLY A O 1
ATOM 1055 N N . VAL A 1 136 ? -9.951 -5.716 6.415 1.00 95.12 136 VAL A N 1
ATOM 1056 C CA . VAL A 1 136 ? -9.610 -4.503 5.652 1.00 95.12 136 VAL A CA 1
ATOM 1057 C C . VAL A 1 136 ? -9.599 -4.815 4.162 1.00 95.12 136 VAL A C 1
ATOM 1059 O O . VAL A 1 136 ? -8.880 -5.701 3.706 1.00 95.12 136 VAL A O 1
ATOM 1062 N N . HIS A 1 137 ? -10.381 -4.055 3.399 1.00 94.94 137 HIS A N 1
ATOM 1063 C CA . HIS A 1 137 ? -10.314 -4.026 1.942 1.00 94.94 137 HIS A CA 1
ATOM 1064 C C . HIS A 1 137 ? -10.478 -2.575 1.496 1.00 94.94 137 HIS A C 1
ATOM 1066 O O . HIS A 1 137 ? -11.591 -2.053 1.444 1.00 94.94 137 HIS A O 1
ATOM 1072 N N . SER A 1 138 ? -9.357 -1.902 1.236 1.00 93.44 138 SER A N 1
ATOM 1073 C CA . SER A 1 138 ? -9.342 -0.467 0.963 1.00 93.44 138 SER A CA 1
ATOM 1074 C C . SER A 1 138 ? -8.432 -0.111 -0.201 1.00 93.44 138 SER A C 1
ATOM 1076 O O . SER A 1 138 ? -7.422 -0.771 -0.425 1.00 93.44 138 SER A O 1
ATOM 1078 N N . GLU A 1 139 ? -8.792 0.962 -0.908 1.00 94.75 139 GLU A N 1
ATOM 1079 C CA . GLU A 1 139 ? -7.956 1.593 -1.938 1.00 94.75 139 GLU A CA 1
ATOM 1080 C C . GLU A 1 139 ? -6.633 2.095 -1.343 1.00 94.75 139 GLU A C 1
ATOM 1082 O O . GLU A 1 139 ? -5.572 1.933 -1.934 1.00 94.75 139 GLU A O 1
ATOM 1087 N N . VAL A 1 140 ? -6.706 2.686 -0.150 1.00 92.94 140 VAL A N 1
ATOM 1088 C CA . VAL A 1 140 ? -5.578 3.263 0.580 1.00 92.94 140 VAL A CA 1
ATOM 1089 C C . VAL A 1 140 ? -5.839 3.141 2.080 1.00 92.94 140 VAL A C 1
ATOM 1091 O O . VAL A 1 140 ? -6.993 3.078 2.511 1.00 92.94 140 VAL A O 1
ATOM 1094 N N . PHE A 1 141 ? -4.784 3.117 2.889 1.00 91.88 141 PHE A N 1
ATOM 1095 C CA . PHE A 1 141 ? -4.887 3.275 4.336 1.00 91.88 141 PHE A CA 1
ATOM 1096 C C . PHE A 1 141 ? -3.677 4.024 4.904 1.00 91.88 141 PHE A C 1
ATOM 1098 O O . PHE A 1 141 ? -2.649 4.164 4.246 1.00 91.88 141 PHE A O 1
ATOM 1105 N N . SER A 1 142 ? -3.833 4.529 6.125 1.00 88.88 142 SER A N 1
ATOM 1106 C CA . SER A 1 142 ? -2.818 5.268 6.887 1.00 88.88 142 SER A CA 1
ATOM 1107 C C . SER A 1 142 ? -2.604 4.637 8.267 1.00 88.88 142 SER A C 1
ATOM 1109 O O . SER A 1 142 ? -3.145 3.566 8.555 1.00 88.88 142 SER A O 1
ATOM 1111 N N . ASP A 1 143 ? -1.839 5.314 9.126 1.00 89.44 143 ASP A N 1
ATOM 1112 C CA . ASP A 1 143 ? -1.388 4.834 10.440 1.00 89.44 143 ASP A CA 1
ATOM 1113 C C . ASP A 1 143 ? -2.509 4.254 11.312 1.00 89.44 143 ASP A C 1
ATOM 1115 O O . ASP A 1 143 ? -2.305 3.245 11.971 1.00 89.44 143 ASP A O 1
ATOM 1119 N N . GLY A 1 144 ? -3.729 4.802 11.251 1.00 90.25 144 GLY A N 1
ATOM 1120 C CA . GLY A 1 144 ? -4.847 4.286 12.047 1.00 90.25 144 GLY A CA 1
ATOM 1121 C C . GLY A 1 144 ? -5.182 2.810 11.776 1.00 90.25 144 GLY A C 1
ATOM 1122 O O . GLY A 1 144 ? -5.547 2.085 12.695 1.00 90.25 144 GLY A O 1
ATOM 1123 N N . ILE A 1 145 ? -5.030 2.332 10.535 1.00 92.50 145 ILE A N 1
ATOM 1124 C CA . ILE A 1 145 ? -5.200 0.901 10.232 1.00 92.50 145 ILE A CA 1
ATOM 1125 C C . ILE A 1 145 ? -4.025 0.088 10.779 1.00 92.50 145 ILE A C 1
ATOM 1127 O O . ILE A 1 145 ? -4.238 -1.011 11.282 1.00 92.50 145 ILE A O 1
ATOM 1131 N N . VAL A 1 146 ? -2.805 0.627 10.718 1.00 90.94 146 VAL A N 1
ATOM 1132 C CA . VAL A 1 146 ? -1.614 -0.024 11.284 1.00 90.94 146 VAL A CA 1
ATOM 1133 C C . VAL A 1 146 ? -1.782 -0.204 12.795 1.00 90.94 146 VAL A C 1
ATOM 1135 O O . VAL A 1 146 ? -1.620 -1.318 13.285 1.00 90.94 146 VAL A O 1
ATOM 1138 N N . ASP A 1 147 ? -2.232 0.831 13.508 1.00 91.44 147 ASP A N 1
ATOM 1139 C CA . ASP A 1 147 ? -2.504 0.775 14.950 1.00 91.44 147 ASP A CA 1
ATOM 1140 C C . ASP A 1 147 ? -3.536 -0.315 15.302 1.00 91.44 147 ASP A C 1
ATOM 1142 O O . ASP A 1 147 ? -3.375 -1.049 16.280 1.00 91.44 147 ASP A O 1
ATOM 1146 N N . LEU A 1 148 ? -4.597 -0.459 14.496 1.00 93.56 148 LEU A N 1
ATOM 1147 C CA . LEU A 1 148 ? -5.612 -1.504 14.682 1.00 93.56 148 LEU A CA 1
ATOM 1148 C C . LEU A 1 148 ? -5.064 -2.915 14.426 1.00 93.56 148 LEU A C 1
ATOM 1150 O O . LEU A 1 148 ? -5.441 -3.853 15.134 1.00 93.56 148 LEU A O 1
ATOM 1154 N N . VAL A 1 149 ? -4.172 -3.076 13.442 1.00 93.44 149 VAL A N 1
ATOM 1155 C CA . VAL A 1 149 ? -3.460 -4.341 13.203 1.00 93.44 149 VAL A CA 1
ATOM 1156 C C . VAL A 1 149 ? -2.590 -4.686 14.410 1.00 93.44 149 VAL A C 1
ATOM 1158 O O . VAL A 1 149 ? -2.675 -5.798 14.926 1.00 93.44 149 VAL A O 1
ATOM 1161 N N . GLU A 1 150 ? -1.786 -3.739 14.895 1.00 91.88 150 GLU A N 1
ATOM 1162 C CA . GLU A 1 150 ? -0.867 -3.954 16.019 1.00 91.88 150 GLU A CA 1
ATOM 1163 C C . GLU A 1 150 ? -1.595 -4.280 17.330 1.00 91.88 150 GLU A C 1
ATOM 1165 O O . GLU A 1 150 ? -1.104 -5.070 18.139 1.00 91.88 150 GLU A O 1
ATOM 1170 N N . LYS A 1 151 ? -2.796 -3.725 17.526 1.00 92.50 151 LYS A N 1
ATOM 1171 C CA . LYS A 1 151 ? -3.673 -4.028 18.668 1.00 92.50 151 LYS A CA 1
ATOM 1172 C C . LYS A 1 151 ? -4.453 -5.339 18.519 1.00 92.50 151 LYS A C 1
ATOM 1174 O O . LYS A 1 151 ? -5.115 -5.756 19.468 1.00 92.50 151 LYS A O 1
ATOM 1179 N N . GLY A 1 152 ? -4.377 -5.999 17.362 1.00 91.31 152 GLY A N 1
ATOM 1180 C CA . GLY A 1 152 ? -5.090 -7.247 17.082 1.00 91.31 152 GLY A CA 1
ATOM 1181 C C . GLY A 1 152 ? -6.590 -7.074 16.826 1.00 91.31 152 GLY A C 1
ATOM 1182 O O . GLY A 1 152 ? -7.326 -8.056 16.879 1.00 91.31 152 GLY A O 1
ATOM 1183 N N . GLY A 1 153 ? -7.054 -5.849 16.555 1.00 91.44 153 GLY A N 1
ATOM 1184 C CA . GLY A 1 153 ? -8.449 -5.580 16.186 1.00 91.44 153 GLY A CA 1
ATOM 1185 C C . GLY A 1 153 ? -8.779 -6.023 14.757 1.00 91.44 153 GLY A C 1
ATOM 1186 O O . GLY A 1 153 ? -9.937 -6.303 14.446 1.00 91.44 153 GLY A O 1
ATOM 1187 N N . ILE A 1 154 ? -7.759 -6.126 13.894 1.00 92.50 154 ILE A N 1
ATOM 1188 C CA . ILE A 1 154 ? -7.883 -6.626 12.522 1.00 92.50 154 ILE A CA 1
ATOM 1189 C C . ILE A 1 154 ? -7.498 -8.103 12.453 1.00 92.50 154 ILE A C 1
ATOM 1191 O O . ILE A 1 154 ? -6.400 -8.503 12.847 1.00 92.50 154 ILE A O 1
ATOM 1195 N N . LYS A 1 155 ? -8.388 -8.907 11.874 1.00 87.81 155 LYS A N 1
ATOM 1196 C CA . LYS A 1 155 ? -8.138 -10.310 11.573 1.00 87.81 155 LYS A CA 1
ATOM 1197 C C . LYS A 1 155 ? -7.330 -10.431 10.288 1.00 87.81 155 LYS A C 1
ATOM 1199 O O . LYS A 1 155 ? -7.814 -10.140 9.194 1.00 87.81 155 LYS A O 1
ATOM 1204 N N . MET A 1 156 ? -6.106 -10.931 10.411 1.00 76.38 156 MET A N 1
ATOM 1205 C CA . MET A 1 156 ? -5.316 -11.329 9.251 1.00 76.38 156 MET A CA 1
ATOM 1206 C C . MET A 1 156 ? -5.893 -12.616 8.653 1.00 76.38 156 MET A C 1
ATOM 1208 O O . MET A 1 156 ? -6.200 -13.563 9.376 1.00 76.38 156 MET A O 1
ATOM 1212 N N . CYS A 1 157 ? -6.040 -12.669 7.329 1.00 66.50 157 CYS A N 1
ATOM 1213 C CA . CYS A 1 157 ? -6.366 -13.924 6.658 1.00 66.50 157 CYS A CA 1
ATOM 1214 C C . CYS A 1 157 ? -5.181 -14.889 6.801 1.00 66.50 157 CYS A C 1
ATOM 1216 O O . CYS A 1 157 ? -4.088 -14.599 6.317 1.00 66.50 157 CYS A O 1
ATOM 1218 N N . GLU A 1 158 ? -5.394 -16.039 7.441 1.00 55.25 158 GLU A N 1
ATOM 1219 C CA . GLU A 1 158 ? -4.457 -17.160 7.366 1.00 55.25 158 GLU A CA 1
ATOM 1220 C C . GLU A 1 158 ? -4.479 -17.700 5.931 1.00 55.25 158 GLU A C 1
ATOM 1222 O O . GLU A 1 158 ? -5.426 -18.368 5.511 1.00 55.25 158 GLU A O 1
ATOM 1227 N N . THR A 1 159 ? -3.462 -17.377 5.137 1.00 45.75 159 THR A N 1
ATOM 1228 C CA . THR A 1 159 ? -3.205 -18.090 3.883 1.00 45.75 159 THR A CA 1
ATOM 1229 C C . THR A 1 159 ? -2.625 -19.461 4.223 1.00 45.75 159 THR A C 1
ATOM 1231 O O . THR A 1 159 ? -1.471 -19.542 4.649 1.00 45.75 159 THR A O 1
ATOM 1234 N N . TYR A 1 160 ? -3.453 -20.501 4.086 1.00 33.81 160 TYR A N 1
ATOM 1235 C CA . TYR A 1 160 ? -3.061 -21.916 4.133 1.00 33.81 160 TYR A CA 1
ATOM 1236 C C . TYR A 1 160 ? -2.256 -22.331 2.899 1.00 33.81 160 TYR A C 1
ATOM 1238 O O . TYR A 1 160 ? -2.563 -21.820 1.796 1.00 33.81 160 TYR A O 1
#

Sequence (160 aa):
MLLSDIPGFFERGQMHVKTALIQVSPPDQFGFCSYGINVDIAKPIAEVAEFVVAEINPKMPRTLGDSFIHMNDIDAYILSDHDIIEFKYDPPDESIKKIAKYVASLIEDESTIQMGIGKIPNALAIELEDKKDLGVHSEVFSDGIVDLVEKGGIKMCETY

Foldseek 3Di:
DDLVCLLVCLVVVVDAAAEAEAEWEAADPQQKTFSAQDPRVNVSSLVRYVAYEYEHENQRDRDDDPGIDGPVSHRYYDYDYDHDDDDDADADDPVLLVLLLVVLVVDAALAADEDDDYNNRLSNLVSLLPHAQYHYDYPDDDVSVVVSVVSRRHDDDPDD

Organism: NCBI:txid412755